Protein AF-A0A3F2V4R9-F1 (afdb_monomer_lite)

Sequence (174 aa):
MATLIHALSNIFRQQTAPSRTPWRADPNPGVFRPMMLSALQESTALVLNVVSRTLLGVLVVVVVAVSLPFAPGIGFYSALSASLALVYIASLTDVRRVRDAIYLVTVAVFVVTVLAFNPLHPVWVGLTLFTHVFMSFSTGLSRTSGSLNELNLWPVLFGIELSVLLFFIDQILV

Foldseek 3Di:
DVVVVVVVVVVVVVVPPPPDDVDPPPPPPVPVVVVVVVVVVVVVVLVCVLVVLLVLLLVVQVVVCVVDPDQDALLVLLVVLLVVLVVLVVQVVFFPDPVLNVLSPVLSVQSCVLCVVPSRDLVSSLVSLVSQLVSLVVCLVVQGTTPCSVVSVSSSSNSNSVNSSVSSCVPPVD

pLDDT: mean 80.7, std 15.8, range [37.5, 95.94]

Structure (mmCIF, N/CA/C/O backbone):
data_AF-A0A3F2V4R9-F1
#
_entry.id   AF-A0A3F2V4R9-F1
#
loop_
_atom_site.group_PDB
_atom_site.id
_atom_site.type_symbol
_atom_site.label_atom_id
_atom_site.label_alt_id
_atom_site.label_comp_id
_atom_site.label_asym_id
_atom_site.label_entity_id
_atom_site.label_seq_id
_atom_site.pdbx_PDB_ins_code
_atom_site.Cartn_x
_atom_site.Cartn_y
_atom_site.Cartn_z
_atom_site.occupancy
_atom_site.B_iso_or_equiv
_atom_site.auth_seq_id
_atom_site.auth_comp_id
_atom_site.auth_asym_id
_atom_site.auth_atom_id
_atom_site.pdbx_PDB_model_num
ATOM 1 N N . MET A 1 1 ? -25.663 22.018 -8.269 1.00 47.06 1 MET A N 1
ATOM 2 C CA . MET A 1 1 ? -24.907 22.592 -7.127 1.00 47.06 1 MET A CA 1
ATOM 3 C C . MET A 1 1 ? -25.793 23.042 -5.962 1.00 47.06 1 MET A C 1
ATOM 5 O O . MET A 1 1 ? -25.430 22.755 -4.830 1.00 47.06 1 MET A O 1
ATOM 9 N N . ALA A 1 2 ? -26.954 23.673 -6.189 1.00 50.03 2 ALA A N 1
ATOM 10 C CA . ALA A 1 2 ? -27.839 24.154 -5.112 1.00 50.03 2 ALA A CA 1
ATOM 11 C C . ALA A 1 2 ? -28.439 23.051 -4.202 1.00 50.03 2 ALA A C 1
ATOM 13 O O . ALA A 1 2 ? -28.702 23.285 -3.027 1.00 50.03 2 ALA A O 1
ATOM 14 N N . THR A 1 3 ? -28.604 21.828 -4.709 1.00 48.41 3 THR A N 1
ATOM 15 C CA . THR A 1 3 ? -29.169 20.685 -3.967 1.00 48.41 3 THR A CA 1
ATOM 16 C C . THR A 1 3 ? -28.207 20.076 -2.943 1.00 48.41 3 THR A C 1
ATOM 18 O O . THR A 1 3 ? -28.642 19.647 -1.878 1.00 48.41 3 THR A O 1
ATOM 21 N N . LEU A 1 4 ? -26.897 20.104 -3.214 1.00 40.81 4 LEU A N 1
ATOM 22 C CA . LEU A 1 4 ? -25.864 19.602 -2.298 1.00 40.81 4 LEU A CA 1
ATOM 23 C C . LEU A 1 4 ? -25.699 20.527 -1.081 1.00 40.81 4 LEU A C 1
ATOM 25 O O . LEU A 1 4 ? -25.558 20.065 0.047 1.00 40.81 4 LEU A O 1
ATOM 29 N N . ILE A 1 5 ? -25.790 21.840 -1.309 1.00 53.56 5 ILE A N 1
ATOM 30 C CA . ILE A 1 5 ? -25.726 22.862 -0.257 1.00 53.56 5 ILE A CA 1
ATOM 31 C C . ILE A 1 5 ? -26.970 22.779 0.637 1.00 53.56 5 ILE A C 1
ATOM 33 O O . ILE A 1 5 ? -26.860 22.868 1.860 1.00 53.56 5 ILE A O 1
ATOM 37 N N . HIS A 1 6 ? -28.146 22.512 0.057 1.00 51.38 6 HIS A N 1
ATOM 38 C CA . HIS A 1 6 ? -29.360 22.288 0.841 1.00 51.38 6 HIS A CA 1
ATOM 39 C C . HIS A 1 6 ? -29.297 21.005 1.676 1.00 51.38 6 HIS A C 1
ATOM 41 O O . HIS A 1 6 ? -29.654 21.048 2.856 1.00 51.38 6 HIS A O 1
ATOM 47 N N . ALA A 1 7 ? -28.792 19.906 1.106 1.00 50.31 7 ALA A N 1
ATOM 48 C CA . ALA A 1 7 ? -28.607 18.642 1.817 1.00 50.31 7 ALA A CA 1
ATOM 49 C C . ALA A 1 7 ? -27.621 18.786 2.988 1.00 50.31 7 ALA A C 1
ATOM 51 O O . ALA A 1 7 ? -27.927 18.367 4.103 1.00 50.31 7 ALA A O 1
ATOM 52 N N . LEU A 1 8 ? -26.492 19.470 2.773 1.00 47.47 8 LEU A N 1
ATOM 53 C CA . LEU A 1 8 ? -25.517 19.765 3.825 1.00 47.47 8 LEU A CA 1
ATOM 54 C C . LEU A 1 8 ? -26.104 20.681 4.907 1.00 47.47 8 LEU A C 1
ATOM 56 O O . LEU A 1 8 ? -25.944 20.393 6.090 1.00 47.47 8 LEU A O 1
ATOM 60 N N . SER A 1 9 ? -26.863 21.722 4.545 1.00 55.00 9 SER A N 1
ATOM 61 C CA . SER A 1 9 ? -27.485 22.597 5.551 1.00 55.00 9 SER A CA 1
ATOM 62 C C . SER A 1 9 ? -28.563 21.887 6.383 1.00 55.00 9 SER A C 1
ATOM 64 O O . SER A 1 9 ? -28.728 22.205 7.559 1.00 55.00 9 SER A O 1
ATOM 66 N N . ASN A 1 10 ? -29.264 20.902 5.810 1.00 56.03 10 ASN A N 1
ATOM 67 C CA . ASN A 1 10 ? -30.241 20.095 6.541 1.00 56.03 10 ASN A CA 1
ATOM 68 C C . ASN A 1 10 ? -29.574 19.097 7.491 1.00 56.03 10 ASN A C 1
ATOM 70 O O . ASN A 1 10 ? -30.065 18.922 8.604 1.00 56.03 10 ASN A O 1
ATOM 74 N N . ILE A 1 11 ? -28.439 18.505 7.107 1.00 53.91 11 ILE A N 1
ATOM 75 C CA . ILE A 1 11 ? -27.651 17.632 7.993 1.00 53.91 11 ILE A CA 1
ATOM 76 C C . ILE A 1 11 ? -27.094 18.443 9.174 1.00 53.91 11 ILE A C 1
ATOM 78 O O . ILE A 1 11 ? -27.226 18.025 10.324 1.00 53.9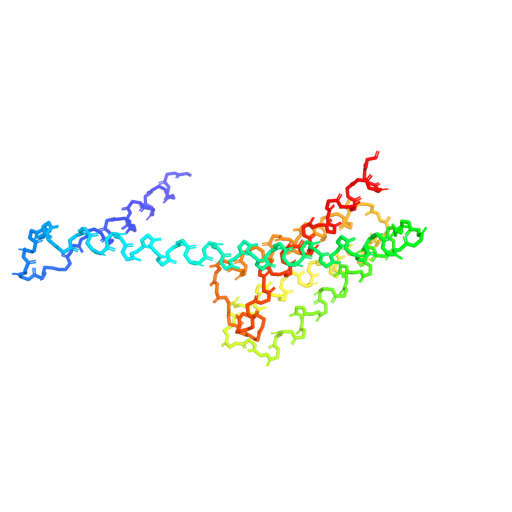1 11 ILE A O 1
ATOM 82 N N . PHE A 1 12 ? -26.579 19.652 8.920 1.00 48.91 12 PHE A N 1
ATOM 83 C CA . PHE A 1 12 ? -26.130 20.555 9.984 1.00 48.91 12 PHE A CA 1
ATOM 84 C C . PHE A 1 12 ? -27.284 21.049 10.871 1.00 48.91 12 PHE A C 1
ATOM 86 O O . PHE A 1 12 ? -27.105 21.161 12.082 1.00 48.91 12 PHE A O 1
ATOM 93 N N . ARG A 1 13 ? -28.490 21.282 10.330 1.00 48.19 13 ARG A N 1
ATOM 94 C CA . ARG A 1 13 ? -29.682 21.617 11.140 1.00 48.19 13 ARG A CA 1
ATOM 95 C C . ARG A 1 13 ? -30.186 20.449 11.978 1.00 48.19 13 ARG A C 1
ATOM 97 O O . ARG A 1 13 ? -30.621 20.668 13.101 1.00 48.19 13 ARG A O 1
ATOM 104 N N . GLN A 1 14 ? -30.123 19.221 11.469 1.00 50.03 14 GLN A N 1
ATOM 105 C CA . GLN A 1 14 ? -30.542 18.039 12.226 1.00 50.03 14 GLN A CA 1
ATOM 106 C C . GLN A 1 14 ? -29.554 17.682 13.341 1.00 50.03 14 GLN A C 1
ATOM 108 O O . GLN A 1 14 ? -29.985 17.218 14.390 1.00 50.03 14 GLN A O 1
ATOM 113 N N . GLN A 1 15 ? -28.258 17.967 13.171 1.00 48.34 15 GLN A N 1
ATOM 114 C CA . GLN A 1 15 ? -27.272 17.845 14.253 1.00 48.34 15 GLN A CA 1
ATOM 115 C C . GLN A 1 15 ? -27.336 18.992 15.278 1.00 48.34 15 GLN A C 1
ATOM 117 O O . GLN A 1 15 ? -26.872 18.824 16.403 1.00 48.34 15 GLN A O 1
ATOM 122 N N . THR A 1 16 ? -27.912 20.146 14.917 1.00 47.06 16 THR A N 1
ATOM 123 C CA . THR A 1 16 ? -28.016 21.334 15.792 1.00 47.06 16 THR A CA 1
ATOM 124 C C . THR A 1 16 ? -29.405 21.578 16.369 1.00 47.06 16 THR A C 1
ATOM 126 O O . THR A 1 16 ? -29.572 22.546 17.103 1.00 47.06 16 THR A O 1
ATOM 129 N N . ALA A 1 17 ? -30.394 20.721 16.104 1.00 37.50 17 ALA A N 1
ATOM 130 C CA . ALA A 1 17 ? -31.634 20.704 16.870 1.00 37.50 17 ALA A CA 1
ATOM 131 C C . ALA A 1 17 ? -31.412 19.816 18.105 1.00 37.50 17 ALA A C 1
ATOM 133 O O . ALA A 1 17 ? -31.479 18.590 17.988 1.00 37.50 17 ALA A O 1
ATOM 134 N N . PRO A 1 18 ? -31.137 20.386 19.294 1.00 44.22 18 PRO A N 1
ATOM 135 C CA . PRO A 1 18 ? -31.050 19.574 20.485 1.00 44.22 18 PRO A CA 1
ATOM 136 C C . PRO A 1 18 ? -32.461 19.065 20.759 1.00 44.22 18 PRO A C 1
ATOM 138 O O . PRO A 1 18 ? -33.391 19.850 20.975 1.00 44.22 18 PRO A O 1
ATOM 141 N N . SER A 1 19 ? -32.636 17.744 20.759 1.00 45.97 19 SER A N 1
ATOM 142 C CA . SER A 1 19 ? -33.728 17.133 21.507 1.00 45.97 19 SER A CA 1
ATOM 143 C C . SER A 1 19 ? -33.701 17.778 22.889 1.00 45.97 19 SER A C 1
ATOM 145 O O . SER A 1 19 ? -32.682 17.668 23.569 1.00 45.97 19 SER A O 1
ATOM 147 N N . ARG A 1 20 ? -34.752 18.529 23.246 1.00 44.97 20 ARG A N 1
ATOM 148 C CA . ARG A 1 20 ? -34.883 19.241 24.523 1.00 44.97 20 ARG A CA 1
ATOM 149 C C . ARG A 1 20 ? -34.547 18.293 25.677 1.00 44.97 20 ARG A C 1
ATOM 151 O O . ARG A 1 20 ? -35.407 17.563 26.155 1.00 44.97 20 ARG A O 1
ATOM 158 N N . THR A 1 21 ? -33.300 18.315 26.124 1.00 52.16 21 THR A N 1
ATOM 159 C CA . THR A 1 21 ? -32.882 17.790 27.414 1.00 52.16 21 THR A CA 1
ATOM 160 C C . THR A 1 21 ? -33.037 18.942 28.411 1.00 52.16 21 THR A C 1
ATOM 162 O O . THR A 1 21 ? -32.620 20.063 28.118 1.00 52.16 21 THR A O 1
ATOM 165 N N . PRO A 1 22 ? -33.668 18.731 29.578 1.00 44.62 22 PRO A N 1
ATOM 166 C CA . PRO A 1 22 ? -33.975 19.803 30.529 1.00 44.62 22 PRO A CA 1
ATOM 167 C C . PRO A 1 22 ? -32.751 20.304 31.317 1.00 44.62 22 PRO A C 1
ATOM 169 O O . PRO A 1 22 ? -32.899 20.948 32.349 1.00 44.62 22 PRO A O 1
ATOM 172 N N . TRP A 1 23 ? -31.536 20.066 30.828 1.00 44.28 23 TRP A N 1
ATOM 173 C CA . TRP A 1 23 ? -30.304 20.480 31.485 1.00 44.28 23 TRP A CA 1
ATOM 174 C C . TRP A 1 23 ? -29.572 21.456 30.579 1.00 44.28 23 TRP A C 1
ATOM 176 O O . TRP A 1 23 ? -28.757 21.078 29.740 1.00 44.28 23 TRP A O 1
ATOM 186 N N . ARG A 1 24 ? -29.882 22.741 30.760 1.00 45.97 24 ARG A N 1
ATOM 187 C CA . ARG A 1 24 ? -29.005 23.834 30.346 1.00 45.97 24 ARG A CA 1
ATOM 188 C C . ARG A 1 24 ? -27.714 23.700 31.156 1.00 45.97 24 ARG A C 1
ATOM 190 O O . ARG A 1 24 ? -27.591 24.260 32.237 1.00 45.97 24 ARG A O 1
ATOM 197 N N . ALA A 1 25 ? -26.794 22.876 30.673 1.00 53.53 25 ALA A N 1
ATOM 198 C CA . ALA A 1 25 ? -25.423 22.891 31.137 1.00 53.53 25 ALA A CA 1
ATOM 199 C C . ALA A 1 25 ? -24.764 24.092 30.462 1.00 53.53 25 ALA A C 1
ATOM 201 O O . ALA A 1 25 ? -24.316 24.003 29.319 1.00 53.53 25 ALA A O 1
ATOM 202 N N . ASP A 1 26 ? -24.734 25.230 31.153 1.00 54.47 26 ASP A N 1
ATOM 203 C CA . ASP A 1 26 ? -23.685 26.206 30.878 1.00 54.47 26 ASP A CA 1
ATOM 204 C C . ASP A 1 26 ? -22.354 25.429 30.935 1.00 54.47 26 ASP A C 1
ATOM 206 O O . ASP A 1 26 ? -22.163 24.649 31.878 1.00 54.47 26 ASP A O 1
ATOM 210 N N . PRO A 1 27 ? -21.473 25.520 29.919 1.00 56.31 27 PRO A N 1
ATOM 211 C CA . PRO A 1 27 ? -20.242 24.745 29.895 1.00 56.31 27 PRO A CA 1
ATOM 212 C C . PRO A 1 27 ? -19.412 25.153 31.107 1.00 56.31 27 PRO A C 1
ATOM 214 O O . PRO A 1 27 ? -18.799 26.216 31.122 1.00 56.31 27 PRO A O 1
ATOM 217 N N . ASN A 1 28 ? -19.444 24.328 32.153 1.00 54.81 28 ASN A N 1
ATOM 218 C CA . ASN A 1 28 ? -18.751 24.616 33.393 1.00 54.81 28 ASN A CA 1
ATOM 219 C C . ASN A 1 28 ? -17.250 24.704 33.057 1.00 54.81 28 ASN A C 1
ATOM 221 O O . ASN A 1 28 ? -16.672 23.697 32.625 1.00 54.81 28 ASN A O 1
ATOM 225 N N . PRO A 1 29 ? -16.599 25.877 33.192 1.00 58.47 29 PRO A N 1
ATOM 226 C CA . PRO A 1 29 ? -15.224 26.076 32.731 1.00 58.47 29 PRO A CA 1
ATOM 227 C C . PRO A 1 29 ? -14.228 25.130 33.422 1.00 58.47 29 PRO A C 1
ATOM 229 O O . PRO A 1 29 ? -13.174 24.829 32.859 1.00 58.47 29 PRO A O 1
ATOM 232 N N . GLY A 1 30 ? -14.590 24.589 34.594 1.00 61.88 30 GLY A N 1
ATOM 233 C CA . GLY A 1 30 ? -13.831 23.551 35.296 1.00 61.88 30 GLY A CA 1
ATOM 234 C C . GLY A 1 30 ? -13.835 22.168 34.625 1.00 61.88 30 GLY A C 1
ATOM 235 O O . GLY A 1 30 ? -12.907 21.400 34.849 1.00 61.88 30 GLY A O 1
ATOM 236 N N . VAL A 1 31 ? -14.824 21.854 33.778 1.00 62.06 31 VAL A N 1
ATOM 237 C CA . VAL A 1 31 ? -14.950 20.564 33.063 1.00 62.06 31 VAL A CA 1
ATOM 238 C C . VAL A 1 31 ? -14.488 20.680 31.609 1.00 62.06 31 VAL A C 1
ATOM 240 O O . VAL A 1 31 ? -13.888 19.752 31.073 1.00 62.06 31 VAL A O 1
ATOM 243 N N . PHE A 1 32 ? -14.685 21.842 30.978 1.00 65.62 32 PHE A N 1
ATOM 244 C CA . PHE A 1 32 ? -14.302 22.067 29.582 1.00 65.62 32 PHE A CA 1
ATOM 245 C C . PHE A 1 32 ? -12.788 21.943 29.357 1.00 65.62 32 PHE A C 1
ATOM 247 O O . PHE A 1 32 ? -12.350 21.256 28.438 1.00 65.62 32 PHE A O 1
ATOM 254 N N . ARG A 1 33 ? -11.970 22.549 30.229 1.00 67.06 33 ARG A N 1
ATOM 255 C CA . ARG A 1 33 ? -10.502 22.501 30.123 1.00 67.06 33 ARG A CA 1
ATOM 256 C C . ARG A 1 33 ? -9.927 21.074 30.215 1.00 67.06 33 ARG A C 1
ATOM 258 O O . ARG A 1 33 ? -9.132 20.732 29.340 1.00 67.06 33 ARG A O 1
ATOM 265 N N . PRO A 1 34 ? -10.303 20.218 31.189 1.00 72.69 34 PRO A N 1
ATOM 266 C CA . PRO A 1 34 ? -9.828 18.833 31.216 1.00 72.69 34 PRO A CA 1
ATOM 267 C C . PRO A 1 34 ? -10.393 17.973 30.072 1.00 72.69 34 PRO A C 1
ATOM 269 O O . PRO A 1 34 ? -9.674 17.112 29.565 1.00 72.69 34 PRO A O 1
ATOM 272 N N . MET A 1 35 ? -11.619 18.224 29.591 1.00 70.81 35 MET A N 1
ATOM 273 C CA . MET A 1 35 ? -12.153 17.554 28.391 1.00 70.81 35 MET A CA 1
ATOM 274 C C . MET A 1 35 ? -11.356 17.908 27.128 1.00 70.81 35 MET A C 1
ATOM 276 O O . MET A 1 35 ? -11.021 17.035 26.335 1.00 70.81 35 MET A O 1
ATOM 280 N N . MET A 1 36 ? -11.002 19.182 26.953 1.00 75.25 36 MET A N 1
ATOM 281 C CA . MET A 1 36 ? -10.225 19.630 25.797 1.00 75.25 36 MET A CA 1
ATOM 282 C C . MET A 1 36 ? -8.792 19.084 25.836 1.00 75.25 36 MET A C 1
ATOM 284 O O . MET A 1 36 ? -8.268 18.650 24.815 1.00 75.25 36 MET A O 1
ATOM 288 N N . LEU A 1 37 ? -8.167 19.061 27.020 1.00 77.25 37 LEU A N 1
ATOM 289 C CA . LEU A 1 37 ? -6.825 18.499 27.201 1.00 77.25 37 LEU A CA 1
ATOM 290 C C . LEU A 1 37 ? -6.794 16.983 26.980 1.00 77.25 37 LEU A C 1
ATOM 292 O O . LEU A 1 37 ? -5.876 16.501 26.325 1.00 77.25 37 LEU A O 1
ATOM 296 N N . SER A 1 38 ? -7.792 16.243 27.465 1.00 76.19 38 SER A N 1
ATOM 297 C CA . SER A 1 38 ? -7.886 14.796 27.225 1.00 76.19 38 SER A CA 1
ATOM 298 C C . SER A 1 38 ? -8.136 14.472 25.750 1.00 76.19 38 SER A C 1
ATOM 300 O O . SER A 1 38 ? -7.444 13.622 25.199 1.00 76.19 38 SER A O 1
ATOM 302 N N . ALA A 1 39 ? -9.018 15.212 25.071 1.00 72.94 39 ALA A N 1
ATOM 303 C CA . ALA A 1 39 ? -9.227 15.066 23.629 1.00 72.94 39 ALA A CA 1
ATOM 304 C C . ALA A 1 39 ? -7.954 15.388 22.818 1.00 72.94 39 ALA A C 1
ATOM 306 O O . ALA A 1 39 ? -7.612 14.677 21.870 1.00 72.94 39 ALA A O 1
ATOM 307 N N . LEU A 1 40 ? -7.205 16.427 23.208 1.00 78.12 40 LEU A N 1
ATOM 308 C CA . LEU A 1 40 ? -5.915 16.752 22.593 1.00 78.12 40 LEU A CA 1
ATOM 309 C C . LEU A 1 40 ? -4.882 15.645 22.827 1.00 78.12 40 LEU A C 1
ATOM 311 O O . LEU A 1 40 ? -4.201 15.246 21.883 1.00 78.12 40 LEU A O 1
ATOM 315 N N . GLN A 1 41 ? -4.787 15.107 24.042 1.00 80.50 41 GLN A N 1
ATOM 316 C CA . GLN A 1 41 ? -3.888 13.994 24.358 1.00 80.50 41 GLN A CA 1
ATOM 317 C C . GLN A 1 41 ? -4.233 12.736 23.554 1.00 80.50 41 GLN A C 1
ATOM 319 O O . GLN A 1 41 ? -3.337 12.117 22.983 1.00 80.50 41 GLN A O 1
ATOM 324 N N . GLU A 1 42 ? -5.517 12.397 23.440 1.00 78.00 42 GLU A N 1
ATOM 325 C CA . GLU A 1 42 ? -5.986 11.249 22.662 1.00 78.00 42 GLU A CA 1
ATOM 326 C C . GLU A 1 42 ? -5.681 11.420 21.167 1.00 78.00 42 GLU A C 1
ATOM 328 O O . GLU A 1 42 ? -5.147 10.513 20.525 1.00 78.00 42 GLU A O 1
ATOM 333 N N . SER A 1 43 ? -5.932 12.614 20.620 1.00 80.12 43 SER A N 1
ATOM 334 C CA . SER A 1 43 ? -5.608 12.918 19.222 1.00 80.12 43 SER A CA 1
ATOM 335 C C . SER A 1 43 ? -4.098 12.884 18.952 1.00 80.12 43 SER A C 1
ATOM 337 O O . SER A 1 43 ? -3.664 12.329 17.944 1.00 80.12 43 SER A O 1
ATOM 339 N N . THR A 1 44 ? -3.281 13.388 19.882 1.00 81.25 44 THR A N 1
ATOM 340 C CA . THR A 1 44 ? -1.815 13.381 19.773 1.00 81.25 44 THR A CA 1
ATOM 341 C C . THR A 1 44 ? -1.269 11.958 19.819 1.00 81.25 44 THR A C 1
ATOM 343 O O . THR A 1 44 ? -0.436 11.593 18.991 1.00 81.25 44 THR A O 1
ATOM 346 N N . ALA A 1 45 ? -1.765 11.126 20.738 1.00 79.06 45 ALA A N 1
ATOM 347 C CA . ALA A 1 45 ? -1.375 9.723 20.832 1.00 79.06 45 ALA A CA 1
ATOM 348 C C . ALA A 1 45 ? -1.726 8.949 19.551 1.00 79.06 45 ALA A C 1
ATOM 350 O O . ALA A 1 45 ? -0.920 8.155 19.063 1.00 79.06 45 ALA A O 1
ATOM 351 N N . LEU A 1 46 ? -2.898 9.222 18.966 1.00 79.88 46 LEU A N 1
ATOM 352 C CA . LEU A 1 46 ? -3.309 8.628 17.697 1.00 79.88 46 LEU A CA 1
ATOM 353 C C . LEU A 1 46 ? -2.376 9.042 16.557 1.00 79.88 46 LEU A C 1
ATOM 355 O O . LEU A 1 46 ? -1.883 8.175 15.836 1.00 79.88 46 LEU A O 1
ATOM 359 N N . VAL A 1 47 ? -2.102 10.341 16.413 1.00 84.25 47 VAL A N 1
ATOM 360 C CA . VAL A 1 47 ? -1.208 10.860 15.367 1.00 84.25 47 VAL A CA 1
ATOM 361 C C . VAL A 1 47 ? 0.189 10.266 15.513 1.00 84.25 47 VAL A C 1
ATOM 363 O O . VAL A 1 47 ? 0.733 9.758 14.537 1.00 84.25 47 VAL A O 1
ATOM 366 N N . LEU A 1 48 ? 0.753 10.248 16.722 1.00 86.38 48 LEU A N 1
ATOM 367 C CA . LEU A 1 48 ? 2.071 9.664 16.977 1.00 86.38 48 LEU A CA 1
ATOM 368 C C . LEU A 1 48 ? 2.120 8.170 16.638 1.00 86.38 48 LEU A C 1
ATOM 370 O O . LEU A 1 48 ? 3.099 7.714 16.049 1.00 86.38 48 LEU A O 1
ATOM 374 N N . ASN A 1 49 ? 1.073 7.404 16.952 1.00 85.06 49 ASN A N 1
ATOM 375 C CA . ASN A 1 49 ? 0.994 5.989 16.582 1.00 85.06 49 ASN A CA 1
ATOM 376 C C . ASN A 1 49 ? 0.932 5.794 15.056 1.00 85.06 49 ASN A C 1
ATOM 378 O O . ASN A 1 49 ? 1.628 4.940 14.513 1.00 85.06 49 ASN A O 1
ATOM 382 N N . VAL A 1 50 ? 0.147 6.607 14.342 1.00 84.88 50 VAL A N 1
ATOM 383 C CA . VAL A 1 50 ? 0.072 6.544 12.872 1.00 84.88 50 VAL A CA 1
ATOM 384 C C . VAL A 1 50 ? 1.411 6.930 12.245 1.00 84.88 50 VAL A C 1
ATOM 386 O O . VAL A 1 50 ? 1.921 6.200 11.395 1.00 84.88 50 VAL A O 1
ATOM 389 N N . VAL A 1 51 ? 2.016 8.033 12.692 1.00 89.06 51 VAL A N 1
ATOM 390 C CA . VAL A 1 51 ? 3.298 8.532 12.175 1.00 89.06 51 VAL A CA 1
ATOM 391 C C . VAL A 1 51 ? 4.418 7.533 12.443 1.00 89.06 51 VAL A C 1
ATOM 393 O O . VAL A 1 51 ? 5.122 7.160 11.512 1.00 89.06 51 VAL A O 1
ATOM 396 N N . SER A 1 52 ? 4.567 7.045 13.677 1.00 90.38 52 SER A N 1
ATOM 397 C CA . SER A 1 52 ? 5.621 6.078 14.016 1.00 90.38 52 SER A CA 1
ATOM 398 C C . SER A 1 52 ? 5.520 4.793 13.191 1.00 90.38 52 SER A C 1
ATOM 400 O O . SER A 1 52 ? 6.525 4.324 12.665 1.00 90.38 52 SER A O 1
ATOM 402 N N . ARG A 1 53 ? 4.313 4.254 12.992 1.00 91.25 53 ARG A N 1
ATOM 403 C CA . ARG A 1 53 ? 4.092 3.068 12.149 1.00 91.25 53 ARG A CA 1
ATOM 404 C C . ARG A 1 53 ? 4.336 3.330 10.667 1.00 91.25 53 ARG A C 1
ATOM 406 O O . ARG A 1 53 ? 4.898 2.477 9.987 1.00 91.25 53 ARG A O 1
ATOM 413 N N . THR A 1 54 ? 3.975 4.514 10.186 1.00 91.19 54 THR A N 1
ATOM 414 C CA . THR A 1 54 ? 4.294 4.938 8.817 1.00 91.19 54 THR A CA 1
ATOM 415 C C . THR A 1 54 ? 5.807 5.002 8.621 1.00 91.19 54 THR A C 1
ATOM 417 O O . THR A 1 54 ? 6.323 4.440 7.660 1.00 91.19 54 THR A O 1
ATOM 420 N N . LEU A 1 55 ? 6.536 5.599 9.570 1.00 93.69 55 LEU A N 1
ATOM 421 C CA . LEU A 1 55 ? 7.998 5.656 9.544 1.00 93.69 55 LEU A CA 1
ATOM 422 C C . LEU A 1 55 ? 8.639 4.265 9.595 1.00 93.69 55 LEU A C 1
ATOM 424 O O . LEU A 1 55 ? 9.631 4.043 8.908 1.00 93.69 55 LEU A O 1
ATOM 428 N N . LEU A 1 56 ? 8.065 3.315 10.343 1.00 93.88 56 LEU A N 1
ATOM 429 C CA . LEU A 1 56 ? 8.509 1.917 10.305 1.00 93.88 56 LEU A CA 1
ATOM 430 C C . LEU A 1 56 ? 8.354 1.315 8.903 1.00 93.88 56 LEU A C 1
ATOM 432 O O . LEU A 1 56 ? 9.275 0.659 8.425 1.00 93.88 56 LEU A O 1
ATOM 436 N N . GLY A 1 57 ? 7.232 1.567 8.226 1.00 91.94 57 GLY A N 1
ATOM 437 C CA . GLY A 1 57 ? 7.022 1.127 6.845 1.00 91.94 57 GLY A CA 1
ATOM 438 C C . GLY A 1 57 ? 8.048 1.713 5.872 1.00 91.94 57 GLY A C 1
ATOM 439 O O . GLY A 1 57 ? 8.662 0.977 5.101 1.00 91.94 57 GLY A O 1
ATOM 440 N N . VAL A 1 58 ? 8.301 3.022 5.967 1.00 93.69 58 VAL A N 1
ATOM 441 C CA . VAL A 1 58 ? 9.333 3.715 5.174 1.00 93.69 58 VAL A CA 1
ATOM 442 C C . VAL A 1 58 ? 10.714 3.108 5.429 1.00 93.69 58 VAL A C 1
ATOM 444 O O . VAL A 1 58 ? 11.445 2.803 4.488 1.00 93.69 58 VAL A O 1
ATOM 447 N N . LEU A 1 59 ? 11.064 2.889 6.700 1.00 94.62 59 LEU A N 1
ATOM 448 C CA . LEU A 1 59 ? 12.355 2.332 7.092 1.00 94.62 59 LEU A CA 1
ATOM 449 C C . LEU A 1 59 ? 12.587 0.948 6.475 1.00 94.62 59 LEU A C 1
ATOM 451 O O . LEU A 1 59 ? 13.681 0.689 5.981 1.00 94.62 59 LEU A O 1
ATOM 455 N N . VAL A 1 60 ? 11.567 0.083 6.450 1.00 93.44 60 VAL A N 1
ATOM 456 C CA . VAL A 1 60 ? 11.656 -1.241 5.812 1.00 93.44 60 VAL A CA 1
ATOM 457 C C . VAL A 1 60 ? 12.032 -1.110 4.337 1.00 93.44 60 VAL A C 1
ATOM 459 O O . VAL A 1 60 ? 12.957 -1.782 3.883 1.00 93.44 60 VAL A O 1
ATOM 462 N N . VAL A 1 61 ? 11.369 -0.220 3.594 1.00 92.44 61 VAL A N 1
ATOM 463 C CA . VAL A 1 61 ? 11.655 -0.028 2.163 1.00 92.44 61 VAL A CA 1
ATOM 464 C C . VAL A 1 61 ? 13.051 0.539 1.948 1.00 92.44 61 VAL A C 1
ATOM 466 O O . VAL A 1 61 ? 13.762 0.053 1.077 1.00 92.44 61 VAL A O 1
ATOM 469 N N . VAL A 1 62 ? 13.475 1.517 2.751 1.00 89.31 62 VAL A N 1
ATOM 470 C CA . V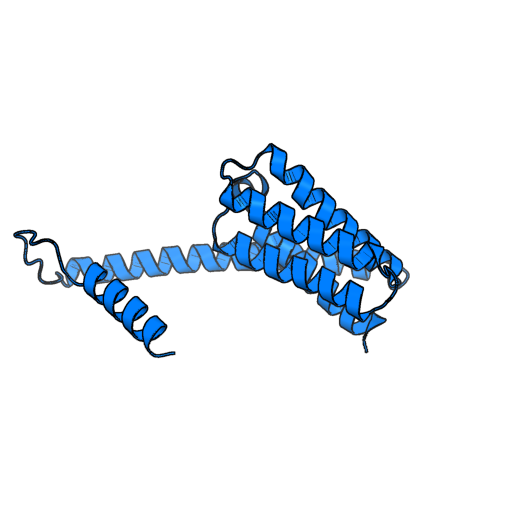AL A 1 62 ? 14.822 2.102 2.649 1.00 89.31 62 VAL A CA 1
ATOM 471 C C . VAL A 1 62 ? 15.899 1.050 2.907 1.00 89.31 62 VAL A C 1
ATOM 473 O O . VAL A 1 62 ? 16.856 0.957 2.142 1.00 89.31 62 VAL A O 1
ATOM 476 N N . VAL A 1 63 ? 15.738 0.222 3.943 1.00 91.38 63 VAL A N 1
ATOM 477 C CA . VAL A 1 63 ? 16.686 -0.859 4.250 1.00 91.38 63 VAL A CA 1
ATOM 478 C C . VAL A 1 63 ? 16.762 -1.859 3.096 1.00 91.38 63 VAL A C 1
ATOM 480 O O . VAL A 1 63 ? 17.860 -2.237 2.688 1.00 91.38 63 VAL A O 1
ATOM 483 N N . VAL A 1 64 ? 15.618 -2.254 2.529 1.00 88.94 64 VAL A N 1
ATOM 484 C CA . VAL A 1 64 ? 15.573 -3.152 1.364 1.00 88.94 64 VAL A CA 1
ATOM 485 C C . VAL A 1 64 ? 16.225 -2.501 0.141 1.00 88.94 64 VAL A C 1
ATOM 487 O O . VAL A 1 64 ? 17.039 -3.142 -0.515 1.00 88.94 64 VAL A O 1
ATOM 490 N N . ALA A 1 65 ? 15.930 -1.230 -0.135 1.00 86.00 65 ALA A N 1
ATOM 491 C CA . ALA A 1 65 ? 16.466 -0.496 -1.278 1.00 86.00 65 ALA A CA 1
ATOM 492 C C . ALA A 1 65 ? 17.994 -0.352 -1.214 1.00 86.00 65 ALA A C 1
ATOM 494 O O . ALA A 1 65 ? 18.666 -0.584 -2.212 1.00 86.00 65 ALA A O 1
ATOM 495 N N . VAL A 1 66 ? 18.553 -0.040 -0.039 1.00 87.00 66 VAL A N 1
ATOM 496 C CA . VAL A 1 66 ? 20.012 0.050 0.168 1.00 87.00 66 VAL A CA 1
ATOM 497 C C . VAL A 1 66 ? 20.689 -1.321 0.077 1.00 87.00 66 VAL A C 1
ATOM 499 O O . VAL A 1 66 ? 21.851 -1.413 -0.307 1.00 87.00 66 VAL A O 1
ATOM 502 N N . SER A 1 67 ? 19.974 -2.395 0.419 1.00 88.88 67 SER A N 1
ATOM 503 C CA . SER A 1 67 ? 20.512 -3.760 0.379 1.00 88.88 67 SER A CA 1
ATOM 504 C C . SER A 1 67 ? 20.510 -4.375 -1.025 1.00 88.88 67 SER A C 1
ATOM 506 O O . SER A 1 67 ? 21.148 -5.407 -1.240 1.00 88.88 67 SER A O 1
ATOM 508 N N . LEU A 1 68 ? 19.782 -3.787 -1.979 1.00 84.06 68 LEU A N 1
ATOM 509 C CA . LEU A 1 68 ? 19.671 -4.311 -3.337 1.00 84.06 68 LEU A CA 1
ATOM 510 C C . LEU A 1 68 ? 20.843 -3.829 -4.210 1.00 84.06 68 LEU A C 1
ATOM 512 O O . LEU A 1 68 ? 21.095 -2.629 -4.292 1.00 84.06 68 LEU A O 1
ATOM 516 N N . PRO A 1 69 ? 21.542 -4.738 -4.918 1.00 81.19 69 PRO A N 1
ATOM 517 C CA . PRO A 1 69 ? 22.693 -4.375 -5.748 1.00 81.19 69 PRO A CA 1
ATOM 518 C C . PRO A 1 69 ? 22.313 -3.643 -7.046 1.00 81.19 69 PRO A C 1
ATOM 520 O O . PRO A 1 69 ? 23.169 -3.008 -7.657 1.00 81.19 69 PRO A O 1
ATOM 523 N N . PHE A 1 70 ? 21.052 -3.731 -7.481 1.00 82.44 70 PHE A N 1
ATOM 524 C CA . PHE A 1 70 ? 20.546 -3.096 -8.698 1.00 82.44 70 PHE A CA 1
ATOM 525 C C . PHE A 1 70 ? 19.165 -2.487 -8.455 1.00 82.44 70 PHE A C 1
ATOM 527 O O . PHE A 1 70 ? 18.366 -3.039 -7.694 1.00 82.44 70 PHE A O 1
ATOM 534 N N . ALA A 1 71 ? 18.876 -1.377 -9.139 1.00 83.56 71 ALA A N 1
ATOM 535 C CA . ALA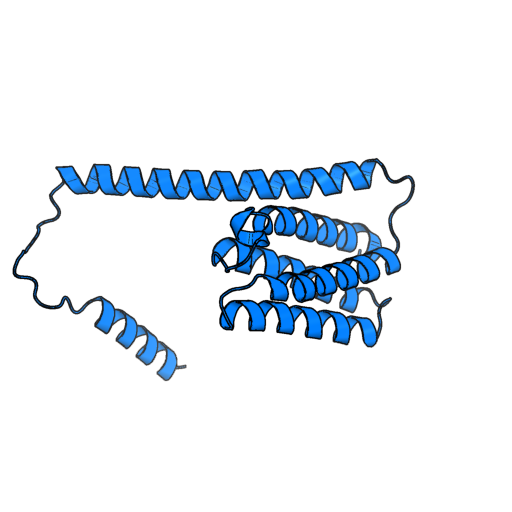 A 1 71 ? 17.558 -0.755 -9.111 1.00 83.56 71 ALA A CA 1
ATOM 536 C C . ALA A 1 71 ? 16.499 -1.696 -9.730 1.00 83.56 71 ALA A C 1
ATOM 538 O O . ALA A 1 71 ? 16.758 -2.287 -10.787 1.00 83.56 71 ALA A O 1
ATOM 539 N N . PRO A 1 72 ? 15.319 -1.865 -9.104 1.00 87.06 72 PRO A N 1
ATOM 540 C CA . PRO A 1 72 ? 14.267 -2.715 -9.646 1.00 87.06 72 PRO A CA 1
ATOM 541 C C . PRO A 1 72 ? 13.719 -2.169 -10.971 1.00 87.06 72 PRO A C 1
ATOM 543 O O . PRO A 1 72 ? 13.429 -0.985 -11.103 1.00 87.06 72 PRO A O 1
ATOM 546 N N . GLY A 1 73 ? 13.519 -3.043 -11.959 1.00 89.44 73 GLY A N 1
ATOM 547 C CA . GLY A 1 73 ? 12.847 -2.669 -13.206 1.00 89.44 73 GLY A CA 1
ATOM 548 C C . GLY A 1 73 ? 11.325 -2.562 -13.050 1.00 89.44 73 GLY A C 1
ATOM 549 O O . GLY A 1 73 ? 10.745 -3.062 -12.088 1.00 89.44 73 GLY A O 1
ATOM 550 N N . ILE A 1 74 ? 10.641 -1.999 -14.051 1.00 91.38 74 ILE A N 1
ATOM 551 C CA . ILE A 1 74 ? 9.173 -1.833 -14.051 1.00 91.38 74 ILE A CA 1
ATOM 552 C C . ILE A 1 74 ? 8.388 -3.128 -13.766 1.00 91.38 74 ILE A C 1
ATOM 554 O O . ILE A 1 74 ? 7.359 -3.089 -13.094 1.00 91.38 74 ILE A O 1
ATOM 558 N N . GLY A 1 75 ? 8.897 -4.281 -14.214 1.00 92.06 75 GLY A N 1
ATOM 559 C CA . GLY A 1 75 ? 8.278 -5.585 -13.959 1.00 92.06 75 GLY A CA 1
ATOM 560 C C . GLY A 1 75 ? 8.221 -5.961 -12.474 1.00 92.06 75 GLY A C 1
ATOM 561 O O . GLY A 1 75 ? 7.295 -6.643 -12.049 1.00 92.06 75 GLY A O 1
ATOM 562 N N . PHE A 1 76 ? 9.172 -5.485 -11.663 1.00 92.19 76 PHE A N 1
ATOM 563 C CA . PHE A 1 76 ? 9.127 -5.670 -10.213 1.00 92.19 76 PHE A CA 1
ATOM 564 C C . PHE A 1 76 ? 7.964 -4.887 -9.598 1.00 92.19 76 PHE A C 1
ATOM 566 O O . PHE A 1 76 ? 7.198 -5.434 -8.810 1.00 92.19 76 PHE A O 1
ATOM 573 N N . TYR A 1 77 ? 7.797 -3.623 -9.991 1.00 93.56 77 TYR A N 1
ATOM 574 C CA . TYR A 1 77 ? 6.743 -2.756 -9.465 1.00 93.56 77 TYR A CA 1
ATOM 575 C C . TYR A 1 77 ? 5.341 -3.236 -9.848 1.00 93.56 77 TYR A C 1
ATOM 577 O O . TYR A 1 77 ? 4.434 -3.210 -9.014 1.00 93.56 77 TYR A O 1
ATOM 585 N N . SER A 1 78 ? 5.160 -3.736 -11.073 1.00 93.25 78 SER A N 1
ATOM 586 C CA . SER A 1 78 ? 3.887 -4.331 -11.484 1.00 93.25 78 SER A CA 1
ATOM 587 C C . SER A 1 78 ? 3.597 -5.640 -10.749 1.00 93.25 78 SER A C 1
ATOM 589 O O . SER A 1 78 ? 2.473 -5.838 -10.287 1.00 93.25 78 SER A O 1
ATOM 591 N N . ALA A 1 79 ? 4.605 -6.495 -10.542 1.00 93.75 79 ALA A N 1
ATOM 592 C CA . ALA A 1 79 ? 4.462 -7.713 -9.744 1.00 93.75 79 ALA A CA 1
ATOM 593 C C . ALA A 1 79 ? 4.145 -7.417 -8.268 1.00 93.75 79 ALA A C 1
ATOM 595 O O . ALA A 1 79 ? 3.299 -8.085 -7.668 1.00 93.75 79 ALA A O 1
ATOM 596 N N . LEU A 1 80 ? 4.778 -6.398 -7.682 1.00 93.38 80 LEU A N 1
ATOM 597 C CA . LEU A 1 80 ? 4.507 -5.952 -6.316 1.00 93.38 80 LEU A CA 1
ATOM 598 C C . LEU A 1 80 ? 3.076 -5.418 -6.186 1.00 93.38 80 LEU A C 1
ATOM 600 O O . LEU A 1 80 ? 2.359 -5.820 -5.272 1.00 93.38 80 LEU A O 1
ATOM 604 N N . SER A 1 81 ? 2.626 -4.590 -7.131 1.00 94.44 81 SER A N 1
ATOM 605 C CA . SER A 1 81 ? 1.247 -4.092 -7.167 1.00 94.44 81 SER A CA 1
ATOM 606 C C . SER A 1 81 ? 0.227 -5.233 -7.314 1.00 94.44 81 SER A C 1
ATOM 608 O O . SER A 1 81 ? -0.749 -5.294 -6.565 1.00 94.44 81 SER A O 1
ATOM 610 N N . ALA A 1 82 ? 0.484 -6.209 -8.190 1.00 93.75 82 ALA A N 1
ATOM 611 C CA . ALA A 1 82 ? -0.361 -7.399 -8.311 1.00 93.75 82 ALA A CA 1
ATOM 612 C C . ALA A 1 82 ? -0.393 -8.227 -7.012 1.00 93.75 82 ALA A C 1
ATOM 614 O O . ALA A 1 82 ? -1.450 -8.700 -6.596 1.00 93.75 82 ALA A O 1
ATOM 615 N N . SER A 1 83 ? 0.747 -8.362 -6.332 1.00 93.56 83 SER A N 1
ATOM 616 C CA . SER A 1 83 ? 0.843 -9.085 -5.059 1.00 93.56 83 SER A CA 1
ATOM 617 C C . SER A 1 83 ? 0.054 -8.389 -3.947 1.00 93.56 83 SER A C 1
ATOM 619 O O . SER A 1 83 ? -0.645 -9.053 -3.185 1.00 93.56 83 SER A O 1
ATOM 621 N N . LEU A 1 84 ? 0.087 -7.054 -3.883 1.00 91.88 84 LEU A N 1
ATOM 622 C CA . LEU A 1 84 ? -0.731 -6.279 -2.943 1.00 91.88 84 LEU A CA 1
ATOM 623 C C . LEU A 1 84 ? -2.231 -6.460 -3.206 1.00 91.88 84 LEU A C 1
ATOM 625 O O . LEU A 1 84 ? -3.003 -6.617 -2.262 1.00 91.88 84 LEU A O 1
ATOM 629 N N . ALA A 1 85 ? -2.653 -6.524 -4.472 1.00 91.31 85 ALA A N 1
ATOM 630 C CA . ALA A 1 85 ? 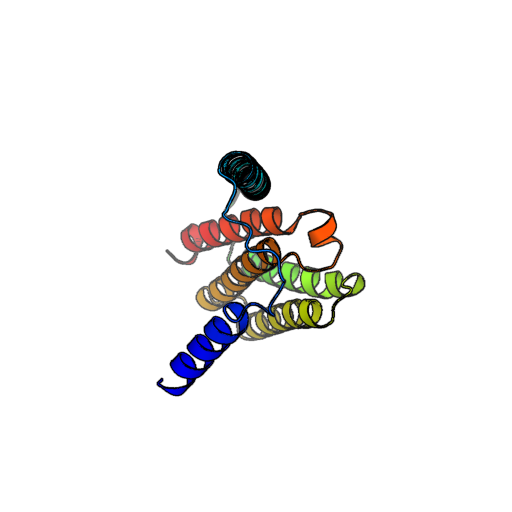-4.043 -6.830 -4.805 1.00 91.31 85 ALA A CA 1
ATOM 631 C C . ALA A 1 85 ? -4.473 -8.213 -4.278 1.00 91.31 85 ALA A C 1
ATOM 633 O O . ALA A 1 85 ? -5.583 -8.357 -3.763 1.00 91.31 85 ALA A O 1
ATOM 634 N N . LEU A 1 86 ? -3.588 -9.216 -4.325 1.00 90.31 86 LEU A N 1
ATOM 635 C CA . LEU A 1 86 ? -3.852 -10.529 -3.726 1.00 90.31 86 LEU A CA 1
ATOM 636 C C . LEU A 1 86 ? -3.946 -10.466 -2.198 1.00 90.31 86 LEU A C 1
ATOM 638 O O . LEU A 1 86 ? -4.800 -11.140 -1.626 1.00 90.31 86 LEU A O 1
ATOM 642 N N . VAL A 1 87 ? -3.136 -9.634 -1.536 1.00 88.56 87 VAL A N 1
ATOM 643 C CA . VAL A 1 87 ? -3.252 -9.401 -0.085 1.00 88.56 87 VAL A CA 1
ATOM 644 C C . VAL A 1 87 ? -4.628 -8.832 0.267 1.00 88.56 87 VAL A C 1
ATOM 646 O O . VAL A 1 87 ? -5.221 -9.256 1.256 1.00 88.56 87 VAL A O 1
ATOM 649 N N . TYR A 1 88 ? -5.179 -7.933 -0.552 1.00 88.62 88 TYR A N 1
ATOM 650 C CA . TYR A 1 88 ? -6.522 -7.383 -0.329 1.00 88.62 88 TYR A CA 1
ATOM 651 C C . TYR A 1 88 ? -7.636 -8.409 -0.528 1.00 88.62 88 TYR A C 1
ATOM 653 O O . TYR A 1 88 ? -8.654 -8.349 0.154 1.00 88.62 88 TYR A O 1
ATOM 661 N N . ILE A 1 89 ? -7.457 -9.357 -1.449 1.00 88.00 89 ILE A N 1
ATOM 662 C CA . ILE A 1 89 ? -8.393 -10.474 -1.616 1.00 88.00 89 ILE A CA 1
ATOM 663 C C . ILE A 1 89 ? -8.271 -11.440 -0.432 1.00 88.00 89 ILE A C 1
ATOM 665 O O . ILE A 1 89 ? -9.281 -11.903 0.094 1.00 88.00 89 ILE A O 1
ATOM 669 N N . ALA A 1 90 ? -7.050 -11.721 0.027 1.00 87.00 90 ALA A N 1
ATOM 670 C CA . ALA A 1 90 ? -6.809 -12.585 1.178 1.00 87.00 90 ALA A CA 1
ATOM 671 C C . ALA A 1 90 ? -7.405 -12.003 2.470 1.00 87.00 90 ALA A C 1
ATOM 673 O O . ALA A 1 90 ? -7.990 -12.742 3.265 1.00 87.00 90 ALA A O 1
ATOM 674 N N . SER A 1 91 ? -7.344 -10.680 2.646 1.00 86.12 91 SER A N 1
ATOM 675 C CA . SER A 1 91 ? -7.954 -9.990 3.787 1.00 86.12 91 SER A CA 1
ATOM 676 C C . SER A 1 91 ? -9.485 -9.933 3.739 1.00 86.12 91 SER A C 1
ATOM 678 O O . SER A 1 91 ? -10.116 -9.388 4.635 1.00 86.12 91 SER A O 1
ATOM 680 N N . LEU A 1 92 ? -10.139 -10.515 2.730 1.00 86.25 92 LEU A N 1
ATOM 681 C CA . LEU A 1 92 ? -11.593 -10.709 2.767 1.00 86.25 92 LEU A CA 1
ATOM 682 C C . LEU A 1 92 ? -12.007 -11.829 3.724 1.00 86.25 92 LEU A C 1
ATOM 684 O O . LEU A 1 92 ? -13.164 -11.876 4.134 1.00 86.25 92 LEU A O 1
ATOM 688 N N . THR A 1 93 ? -11.085 -12.727 4.076 1.00 85.94 93 THR A N 1
ATOM 689 C CA . THR A 1 93 ? -11.374 -13.896 4.923 1.00 85.94 93 THR A CA 1
ATOM 690 C C . THR A 1 93 ? -11.704 -13.530 6.371 1.00 85.94 93 THR A C 1
ATOM 692 O O . THR A 1 93 ? -12.404 -14.274 7.053 1.00 85.94 93 THR A O 1
ATOM 695 N N . ASP A 1 94 ? -11.239 -12.375 6.832 1.00 84.50 94 ASP A N 1
ATOM 696 C CA . ASP A 1 94 ? -11.297 -11.923 8.221 1.00 84.50 94 ASP A CA 1
ATOM 697 C C . ASP A 1 94 ? -12.039 -10.583 8.402 1.00 84.50 94 ASP A C 1
ATOM 699 O O . ASP A 1 94 ? -12.233 -10.108 9.528 1.00 84.50 94 ASP A O 1
ATOM 703 N N . VAL A 1 95 ? -12.510 -9.975 7.310 1.00 84.06 95 VAL A N 1
ATOM 704 C CA . VAL A 1 95 ? -13.315 -8.749 7.345 1.00 84.06 95 VAL A CA 1
ATOM 705 C C . VAL A 1 95 ? -14.734 -9.041 7.826 1.00 84.06 95 VAL A C 1
ATOM 707 O O . VAL A 1 95 ? -15.446 -9.892 7.301 1.00 84.06 95 VAL A O 1
ATOM 710 N N . ARG A 1 96 ? -15.190 -8.266 8.817 1.00 83.81 96 ARG A N 1
ATOM 711 C CA . ARG A 1 96 ? -16.504 -8.460 9.459 1.00 83.81 96 ARG A CA 1
ATOM 712 C C . ARG A 1 96 ? -17.618 -7.608 8.849 1.00 83.81 96 ARG A C 1
ATOM 714 O O . ARG A 1 96 ? -18.789 -7.834 9.142 1.00 83.81 96 ARG A O 1
ATOM 721 N N . ARG A 1 97 ? -17.282 -6.589 8.050 1.00 82.12 97 ARG A N 1
ATOM 722 C CA . ARG A 1 97 ? -18.243 -5.631 7.477 1.00 82.12 97 ARG A CA 1
ATOM 723 C C . ARG A 1 97 ? -18.206 -5.660 5.953 1.00 82.12 97 ARG A C 1
ATOM 725 O O . ARG A 1 97 ? -17.173 -5.387 5.353 1.00 82.12 97 ARG A O 1
ATOM 732 N N . VAL A 1 98 ? -19.372 -5.848 5.331 1.00 83.25 98 VAL A N 1
ATOM 733 C CA . VAL A 1 98 ? -19.531 -5.867 3.861 1.00 83.25 98 VAL A CA 1
ATOM 734 C C . VAL A 1 98 ? -19.009 -4.586 3.202 1.00 83.25 98 VAL A C 1
ATOM 736 O O . VAL A 1 98 ? -18.364 -4.647 2.163 1.00 83.25 98 VAL A O 1
ATOM 739 N N . ARG A 1 99 ? -19.227 -3.422 3.827 1.00 82.06 99 ARG A N 1
ATOM 740 C CA . ARG A 1 99 ? -18.712 -2.131 3.339 1.00 82.06 99 ARG A CA 1
ATOM 741 C C . ARG A 1 99 ? -17.191 -2.141 3.162 1.00 82.06 99 ARG A C 1
ATOM 743 O O . ARG A 1 99 ? -16.695 -1.629 2.165 1.00 82.06 99 ARG A O 1
ATOM 750 N N . ASP A 1 100 ? -16.473 -2.704 4.129 1.00 81.75 100 ASP A N 1
ATOM 751 C CA . ASP A 1 100 ? -15.012 -2.733 4.107 1.00 81.75 100 ASP A CA 1
ATOM 752 C C . ASP A 1 100 ? -14.538 -3.736 3.033 1.00 81.75 100 ASP A C 1
ATOM 754 O O . ASP A 1 100 ? -13.635 -3.429 2.261 1.00 81.75 100 ASP A O 1
ATOM 758 N N . ALA A 1 101 ? -15.235 -4.872 2.889 1.00 83.50 101 ALA A N 1
ATOM 759 C CA . ALA A 1 101 ? -14.974 -5.869 1.848 1.00 83.50 101 ALA A CA 1
ATOM 760 C C . ALA A 1 101 ? -15.164 -5.317 0.422 1.00 83.50 101 ALA A C 1
ATOM 762 O O . ALA A 1 101 ? -14.322 -5.552 -0.441 1.00 83.50 101 ALA A O 1
ATOM 763 N N . ILE A 1 102 ? -16.225 -4.537 0.173 1.00 87.06 102 ILE A N 1
ATOM 764 C CA . ILE A 1 102 ? -16.459 -3.893 -1.133 1.00 87.06 102 ILE A CA 1
ATOM 765 C C . ILE A 1 102 ? -15.273 -3.003 -1.511 1.00 87.06 102 ILE A C 1
ATOM 767 O O . ILE A 1 102 ? -14.839 -3.013 -2.663 1.00 87.06 102 ILE A O 1
ATOM 771 N N . TYR A 1 103 ? -14.732 -2.256 -0.549 1.00 85.88 103 TYR A N 1
ATOM 772 C CA . TYR A 1 103 ? -13.607 -1.358 -0.788 1.00 85.88 103 TYR A CA 1
ATOM 773 C C . TYR A 1 103 ? -12.342 -2.131 -1.195 1.00 85.88 103 TYR A C 1
ATOM 775 O O . TYR A 1 103 ? -11.714 -1.796 -2.198 1.00 85.88 103 TYR A O 1
ATOM 783 N N . LEU A 1 104 ? -12.025 -3.218 -0.478 1.00 87.56 104 LEU A N 1
ATOM 784 C CA . LEU A 1 104 ? -10.896 -4.106 -0.781 1.00 87.56 104 LEU A CA 1
ATOM 785 C C . LEU A 1 104 ? -11.029 -4.768 -2.164 1.00 87.56 104 LEU A C 1
ATOM 787 O O . LEU A 1 104 ? -10.095 -4.724 -2.965 1.00 87.56 104 LEU A O 1
ATOM 791 N N . VAL A 1 105 ? -12.205 -5.333 -2.467 1.00 90.81 105 VAL A N 1
ATOM 792 C CA . VAL A 1 105 ? -12.484 -5.995 -3.754 1.00 90.81 105 VAL A CA 1
ATOM 793 C C . VAL A 1 105 ? -12.380 -5.010 -4.911 1.00 90.81 105 VAL A C 1
ATOM 795 O O . VAL A 1 105 ? -11.774 -5.328 -5.929 1.00 90.81 105 VAL A O 1
ATOM 798 N N . THR A 1 106 ? -12.951 -3.812 -4.768 1.00 91.19 106 THR A N 1
ATOM 799 C CA . THR A 1 106 ? -12.965 -2.812 -5.846 1.00 91.19 106 THR A CA 1
ATOM 800 C C . THR A 1 106 ? -11.546 -2.413 -6.236 1.00 91.19 106 THR A C 1
ATOM 802 O O . THR A 1 106 ? -11.222 -2.388 -7.423 1.00 91.19 106 THR A O 1
ATOM 805 N N . VAL A 1 107 ? -10.679 -2.162 -5.248 1.00 91.56 107 VAL A N 1
ATOM 806 C CA . VAL A 1 107 ? -9.272 -1.837 -5.508 1.00 91.56 107 VAL A CA 1
ATOM 807 C C . VAL A 1 107 ? -8.545 -3.023 -6.141 1.00 91.56 107 VAL A C 1
ATOM 809 O O . VAL A 1 107 ? -7.851 -2.840 -7.139 1.00 91.56 107 VAL A O 1
ATOM 812 N N . ALA A 1 108 ? -8.736 -4.240 -5.625 1.00 92.19 108 ALA A N 1
ATOM 813 C CA . ALA A 1 108 ? -8.088 -5.426 -6.178 1.00 92.19 108 ALA A CA 1
ATOM 814 C C . ALA A 1 108 ? -8.479 -5.674 -7.646 1.00 92.19 108 ALA A C 1
ATOM 816 O O . ALA A 1 108 ? -7.610 -5.879 -8.493 1.00 92.19 108 ALA A O 1
ATOM 817 N N . VAL A 1 109 ? -9.774 -5.588 -7.970 1.00 93.81 109 VAL A N 1
ATOM 818 C CA . VAL A 1 109 ? -10.280 -5.743 -9.343 1.00 93.81 109 VAL A CA 1
ATOM 819 C C . VAL A 1 109 ? -9.732 -4.649 -10.254 1.00 93.81 109 VAL A C 1
ATOM 821 O O . VAL A 1 109 ? -9.297 -4.952 -11.366 1.00 93.81 109 VAL A O 1
ATOM 824 N N . PHE A 1 110 ? -9.711 -3.394 -9.797 1.00 94.88 110 PHE A N 1
ATOM 825 C CA . PHE A 1 110 ? -9.142 -2.284 -10.561 1.00 94.88 110 PHE A CA 1
ATOM 826 C C . PHE A 1 110 ? -7.668 -2.531 -10.904 1.00 94.88 110 PHE A C 1
ATOM 828 O O . PHE A 1 110 ? -7.301 -2.479 -12.077 1.00 94.88 110 PHE A O 1
ATOM 835 N N . VAL A 1 111 ? -6.842 -2.867 -9.908 1.00 94.94 111 VAL A N 1
ATOM 836 C CA . VAL A 1 111 ? -5.403 -3.113 -10.094 1.00 94.94 111 VAL A CA 1
ATOM 837 C C . VAL A 1 111 ? -5.164 -4.262 -11.068 1.00 94.94 111 VAL A C 1
ATOM 839 O O . VAL A 1 111 ? -4.402 -4.107 -12.021 1.00 94.94 111 VAL A O 1
ATOM 842 N N . VAL A 1 112 ? -5.854 -5.392 -10.885 1.00 93.06 112 VAL A N 1
ATOM 843 C CA . VAL A 1 112 ? -5.721 -6.552 -11.780 1.00 93.06 112 VAL A CA 1
ATOM 844 C C . VAL A 1 112 ? -6.137 -6.196 -13.207 1.00 93.06 112 VAL A C 1
ATOM 846 O O . VAL A 1 112 ? -5.440 -6.562 -14.148 1.00 93.06 112 VAL A O 1
ATOM 849 N N . THR A 1 113 ? -7.226 -5.443 -13.382 1.00 93.19 113 THR A N 1
ATOM 850 C CA . THR A 1 113 ? -7.719 -5.047 -14.712 1.00 93.19 113 THR A CA 1
ATOM 851 C C . THR A 1 113 ? -6.740 -4.115 -15.424 1.00 93.19 113 THR A C 1
ATOM 853 O O . THR A 1 113 ? -6.442 -4.312 -16.601 1.00 93.19 113 THR A O 1
ATOM 856 N N . VAL A 1 114 ? -6.205 -3.120 -14.712 1.00 94.00 114 VAL A N 1
ATOM 857 C CA . VAL A 1 114 ? -5.227 -2.174 -15.264 1.00 94.00 114 VAL A CA 1
ATOM 858 C C . VAL A 1 114 ? -3.933 -2.890 -15.657 1.00 94.00 114 VAL A C 1
ATOM 860 O O . VAL A 1 114 ? -3.438 -2.699 -16.768 1.00 94.00 1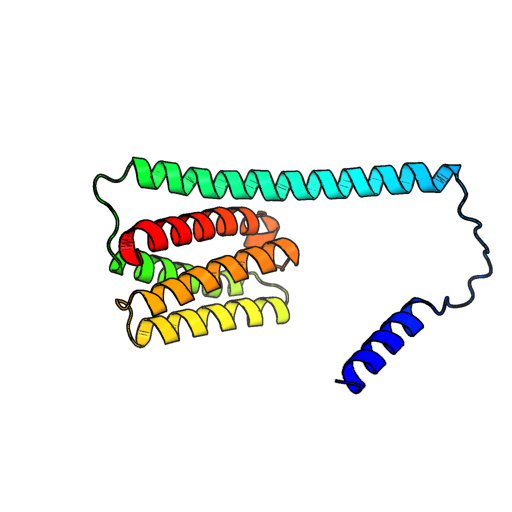14 VAL A O 1
ATOM 863 N N . LEU A 1 115 ? -3.407 -3.755 -14.784 1.00 92.75 115 LEU A N 1
ATOM 864 C CA . LEU A 1 115 ? -2.180 -4.501 -15.065 1.00 92.75 115 LEU A CA 1
ATOM 865 C C . LEU A 1 115 ? -2.371 -5.555 -16.161 1.00 92.75 115 LEU A C 1
ATOM 867 O O . LEU A 1 115 ? -1.445 -5.785 -16.932 1.00 92.75 115 LEU A O 1
ATOM 871 N N . ALA A 1 116 ? -3.554 -6.164 -16.282 1.00 92.38 116 ALA A N 1
ATOM 872 C CA . ALA A 1 116 ? -3.850 -7.110 -17.358 1.00 92.38 116 ALA A CA 1
ATOM 873 C C . ALA A 1 116 ? -3.834 -6.453 -18.748 1.00 92.38 116 ALA A C 1
ATOM 875 O O . ALA A 1 116 ? -3.543 -7.130 -19.733 1.00 92.38 116 ALA A O 1
ATOM 876 N N . PHE A 1 117 ? -4.126 -5.150 -18.841 1.00 92.06 117 PHE A N 1
ATOM 877 C CA . PHE A 1 117 ? -4.108 -4.427 -20.112 1.00 92.06 117 PHE A CA 1
ATOM 878 C C . PHE A 1 117 ? -2.683 -4.170 -20.615 1.00 92.06 117 PHE A C 1
ATOM 880 O O . PHE A 1 117 ? -2.365 -4.475 -21.764 1.00 92.06 117 PHE A O 1
ATOM 887 N N . ASN A 1 118 ? -1.814 -3.611 -19.767 1.00 89.81 118 ASN A N 1
ATOM 888 C CA . ASN A 1 118 ? -0.396 -3.446 -20.084 1.00 89.81 118 ASN A CA 1
ATOM 889 C C . ASN A 1 118 ? 0.456 -3.335 -18.800 1.00 89.81 118 ASN A C 1
ATOM 891 O O . ASN A 1 118 ? 0.612 -2.236 -18.259 1.00 89.81 118 ASN A O 1
ATOM 895 N N . PRO A 1 119 ? 1.058 -4.441 -18.325 1.00 89.25 119 PRO A N 1
ATOM 896 C CA . PRO A 1 119 ? 1.753 -4.482 -17.035 1.00 89.25 119 PRO A CA 1
ATOM 897 C C . PRO A 1 119 ? 3.136 -3.819 -17.055 1.00 89.25 119 PRO A C 1
ATOM 899 O O . PRO A 1 119 ? 3.785 -3.731 -16.014 1.00 89.25 119 PRO A O 1
ATOM 902 N N . LEU A 1 120 ? 3.618 -3.389 -18.225 1.00 92.38 120 LEU A N 1
ATOM 903 C CA . LEU A 1 120 ? 4.948 -2.800 -18.405 1.00 92.38 120 LEU A CA 1
ATOM 904 C C . LEU A 1 120 ? 4.890 -1.337 -18.843 1.00 92.38 120 LEU A C 1
ATOM 906 O O . LEU A 1 120 ? 5.923 -0.750 -19.151 1.00 92.38 120 LEU A O 1
ATOM 910 N N . HIS A 1 121 ? 3.705 -0.732 -18.889 1.00 93.44 121 HIS A N 1
ATOM 911 C CA . HIS A 1 121 ? 3.576 0.666 -19.261 1.00 93.44 121 HIS A CA 1
ATOM 912 C C . HIS A 1 121 ? 3.616 1.556 -18.002 1.00 93.44 121 HIS A C 1
ATOM 914 O O . HIS A 1 121 ? 2.701 1.474 -17.174 1.00 93.44 121 HIS A O 1
ATOM 920 N N . PRO A 1 122 ? 4.619 2.451 -17.863 1.00 92.06 122 PRO A N 1
ATOM 921 C CA . PRO A 1 122 ? 4.920 3.159 -16.614 1.00 92.06 122 PRO A CA 1
ATOM 922 C C . PRO A 1 122 ? 3.734 3.872 -15.971 1.00 92.06 122 PRO A C 1
ATOM 924 O O . PRO A 1 122 ? 3.496 3.736 -14.777 1.00 92.06 122 PRO A O 1
ATOM 927 N N . VAL A 1 123 ? 2.933 4.577 -16.769 1.00 93.75 123 VAL A N 1
ATOM 928 C CA . VAL A 1 123 ? 1.777 5.329 -16.258 1.00 93.75 123 VAL A CA 1
ATOM 929 C C . VAL A 1 123 ? 0.725 4.419 -15.614 1.00 93.75 123 VAL A C 1
ATOM 931 O O . VAL A 1 123 ? 0.164 4.774 -14.581 1.00 93.75 123 VAL A O 1
ATOM 934 N N . TRP A 1 124 ? 0.473 3.235 -16.183 1.00 93.69 124 TRP A N 1
ATOM 935 C CA . TRP A 1 124 ? -0.520 2.304 -15.644 1.00 93.69 124 TRP A CA 1
ATOM 936 C C . TRP A 1 124 ? -0.032 1.679 -14.338 1.00 93.69 124 TRP A C 1
ATOM 938 O O . TRP A 1 124 ? -0.795 1.620 -13.380 1.00 93.69 124 TRP A O 1
ATOM 948 N N . VAL A 1 125 ? 1.249 1.304 -14.264 1.00 94.19 125 VAL A N 1
ATOM 949 C CA . VAL A 1 125 ? 1.869 0.802 -13.025 1.00 94.19 125 VAL A CA 1
ATOM 950 C C . VAL A 1 125 ? 1.894 1.888 -11.943 1.00 94.19 125 VAL A C 1
ATOM 952 O O . VAL A 1 125 ? 1.550 1.630 -10.793 1.00 94.19 125 VAL A O 1
ATOM 955 N N . GLY A 1 126 ? 2.220 3.131 -12.305 1.00 93.50 126 GLY A N 1
ATOM 956 C CA . GLY A 1 126 ? 2.159 4.267 -11.384 1.00 93.50 126 GLY A CA 1
ATOM 957 C C . GLY A 1 126 ? 0.747 4.505 -10.842 1.00 93.50 126 GLY A C 1
ATOM 958 O O . GLY A 1 126 ? 0.574 4.746 -9.649 1.00 93.50 126 GLY A O 1
ATOM 959 N N . LEU A 1 127 ? -0.277 4.370 -11.692 1.00 95.25 127 LEU A N 1
ATOM 960 C CA . LEU A 1 127 ? -1.676 4.499 -11.286 1.00 95.25 127 LEU A CA 1
ATOM 961 C C . LEU A 1 127 ? -2.097 3.400 -10.299 1.00 95.25 127 LEU A C 1
ATOM 963 O O . LEU A 1 127 ? -2.794 3.690 -9.322 1.00 95.25 127 LEU A O 1
ATOM 967 N N . THR A 1 128 ? -1.671 2.151 -10.508 1.00 95.81 128 THR A N 1
ATOM 968 C CA . THR A 1 128 ? -1.993 1.069 -9.567 1.00 95.81 128 THR A CA 1
ATOM 969 C C . THR A 1 128 ? -1.266 1.243 -8.238 1.00 95.81 128 THR A C 1
ATOM 971 O O . THR A 1 128 ? -1.907 1.144 -7.194 1.00 95.81 128 THR A O 1
ATOM 974 N N . LEU A 1 129 ? 0.020 1.616 -8.251 1.00 95.31 129 LEU A N 1
ATOM 975 C CA . LEU A 1 129 ? 0.779 1.966 -7.042 1.00 95.31 129 LEU A CA 1
ATOM 976 C C . LEU A 1 129 ? 0.130 3.117 -6.262 1.00 95.31 129 LEU A C 1
ATOM 978 O O . LEU A 1 129 ? -0.052 3.013 -5.051 1.00 95.31 129 LEU A O 1
ATOM 982 N N . PHE A 1 130 ? -0.296 4.181 -6.945 1.00 95.94 130 PHE A N 1
ATOM 983 C CA . PHE A 1 130 ? -1.030 5.279 -6.314 1.00 95.94 130 PHE A CA 1
ATOM 984 C C . PHE A 1 130 ? -2.342 4.812 -5.670 1.00 95.94 130 PHE A C 1
ATOM 986 O O . PHE A 1 130 ? -2.703 5.266 -4.584 1.00 95.94 130 PHE A O 1
ATOM 993 N N . THR A 1 131 ? -3.048 3.880 -6.311 1.00 95.12 131 THR A N 1
ATOM 994 C CA . THR A 1 131 ? -4.307 3.341 -5.781 1.00 95.12 131 THR A CA 1
ATOM 995 C C . THR A 1 131 ? -4.086 2.594 -4.465 1.00 95.12 131 THR A C 1
ATOM 997 O O . THR A 1 131 ? -4.882 2.760 -3.540 1.00 95.12 131 THR A O 1
ATOM 1000 N N . HIS A 1 132 ? -2.987 1.842 -4.347 1.00 94.31 132 HIS A N 1
ATOM 1001 C CA . HIS A 1 132 ? -2.578 1.210 -3.090 1.00 94.31 132 HIS A CA 1
ATOM 1002 C C . HIS A 1 132 ? -2.344 2.260 -1.991 1.00 94.31 132 HIS A C 1
ATOM 1004 O O . HIS A 1 132 ? -3.010 2.211 -0.958 1.00 94.31 132 HIS A O 1
ATOM 1010 N N . VAL A 1 133 ? -1.534 3.293 -2.267 1.00 94.56 133 VAL A N 1
ATOM 1011 C CA . VAL A 1 133 ? -1.261 4.398 -1.321 1.00 94.56 133 VAL A CA 1
ATOM 1012 C C . VAL A 1 133 ? -2.546 5.075 -0.841 1.00 94.56 133 VAL A C 1
ATOM 1014 O O . VAL A 1 133 ? -2.734 5.320 0.352 1.00 94.56 133 VAL A O 1
ATOM 1017 N N . PHE A 1 134 ? -3.453 5.391 -1.768 1.00 92.12 134 PHE A N 1
ATOM 1018 C CA . PHE A 1 134 ? -4.733 6.004 -1.427 1.00 92.12 134 PHE A CA 1
ATOM 1019 C C . PHE A 1 134 ? -5.573 5.088 -0.532 1.00 92.12 134 PHE A C 1
ATOM 1021 O O . PHE A 1 134 ? -6.173 5.530 0.453 1.00 92.12 134 PHE A O 1
ATOM 1028 N N . MET A 1 135 ? -5.602 3.800 -0.861 1.00 90.81 135 MET A N 1
ATOM 1029 C CA . MET A 1 135 ? -6.336 2.806 -0.106 1.00 90.81 135 MET A CA 1
ATOM 1030 C C . MET A 1 135 ? -5.800 2.685 1.318 1.00 90.81 135 MET A C 1
ATOM 1032 O O . MET A 1 135 ? -6.583 2.883 2.244 1.00 90.81 135 MET A O 1
ATOM 1036 N N . SER A 1 136 ? -4.505 2.430 1.502 1.00 89.50 136 SER A N 1
ATOM 1037 C CA . SER A 1 136 ? -3.885 2.262 2.822 1.00 89.50 136 SER A CA 1
ATOM 1038 C C . SER A 1 136 ? -4.008 3.507 3.701 1.00 89.50 136 SER A C 1
ATOM 1040 O O . SER A 1 136 ? -4.264 3.395 4.903 1.00 89.50 136 SER A O 1
ATOM 1042 N N . PHE A 1 137 ? -3.935 4.699 3.104 1.00 87.06 137 PHE A N 1
ATOM 1043 C CA . PHE A 1 137 ? -4.243 5.951 3.790 1.00 87.06 137 PHE A CA 1
ATOM 1044 C C . PHE A 1 137 ? -5.705 5.998 4.266 1.00 87.06 137 PHE A C 1
ATOM 1046 O O . PHE A 1 137 ? -5.987 6.250 5.441 1.00 87.06 137 PHE A O 1
ATOM 1053 N N . SER A 1 138 ? -6.654 5.723 3.367 1.00 85.00 138 SER A N 1
ATOM 1054 C CA . SER A 1 138 ? -8.089 5.803 3.667 1.00 85.00 138 SER A CA 1
ATOM 1055 C C . SER A 1 138 ? -8.550 4.761 4.697 1.00 85.00 138 SER A C 1
ATOM 1057 O O . SER A 1 138 ? -9.345 5.074 5.591 1.00 85.00 138 SER A O 1
ATOM 1059 N N . THR A 1 139 ? -8.032 3.534 4.635 1.00 82.69 139 THR A N 1
ATOM 1060 C CA . THR A 1 139 ? -8.345 2.452 5.579 1.00 82.69 139 THR A CA 1
ATOM 1061 C C . THR A 1 139 ? -7.673 2.672 6.932 1.00 82.69 139 THR A C 1
ATOM 1063 O O . THR A 1 139 ? -8.305 2.451 7.967 1.00 82.69 139 THR A O 1
ATOM 1066 N N . GLY A 1 140 ? -6.450 3.215 6.940 1.00 75.69 140 GLY A N 1
ATOM 1067 C CA . GLY A 1 140 ? -5.735 3.606 8.156 1.00 75.69 140 GLY A CA 1
ATOM 1068 C C . GLY A 1 140 ? -6.468 4.670 8.980 1.00 75.69 140 GLY A C 1
ATOM 1069 O O . GLY A 1 140 ? -6.439 4.622 10.209 1.00 75.69 140 GLY A O 1
ATOM 1070 N N . LEU A 1 141 ? -7.185 5.592 8.328 1.00 76.44 141 LEU A N 1
ATOM 1071 C CA . LEU A 1 141 ? -7.986 6.614 9.011 1.00 76.44 141 LEU A CA 1
ATOM 1072 C C . LEU A 1 141 ? -9.401 6.143 9.378 1.00 76.44 141 LEU A C 1
ATOM 1074 O O . LEU A 1 141 ? -9.938 6.546 10.410 1.00 76.44 141 LEU A O 1
ATOM 1078 N N . SER A 1 142 ? -10.019 5.292 8.556 1.00 73.50 142 SER A N 1
ATOM 1079 C CA . SER A 1 142 ? -11.424 4.884 8.724 1.00 73.50 142 SER A CA 1
ATOM 1080 C C . SER A 1 142 ? -11.652 3.708 9.686 1.00 73.50 142 SER A C 1
ATOM 1082 O O . SER A 1 142 ? -12.809 3.355 9.934 1.00 73.50 142 SER A O 1
ATOM 1084 N N . ARG A 1 143 ? -10.582 3.138 10.270 1.00 67.06 143 ARG A N 1
ATOM 1085 C CA . ARG A 1 143 ? -10.616 2.003 11.219 1.00 67.06 143 ARG A CA 1
ATOM 1086 C C . ARG A 1 143 ? -11.474 0.843 10.689 1.00 67.06 143 ARG A C 1
ATOM 1088 O O . ARG A 1 143 ? -12.483 0.463 11.293 1.00 67.06 143 ARG A O 1
ATOM 1095 N N . THR A 1 144 ? -11.108 0.318 9.521 1.00 73.50 144 THR A N 1
ATOM 1096 C CA . THR A 1 144 ? -11.785 -0.829 8.886 1.00 73.50 144 THR A CA 1
ATOM 1097 C C . THR A 1 144 ? -11.717 -2.088 9.752 1.00 73.50 144 THR A C 1
ATOM 1099 O O . THR A 1 144 ? -10.803 -2.247 10.545 1.00 73.50 144 THR A O 1
ATOM 1102 N N . SER A 1 145 ? -12.659 -3.015 9.610 1.00 67.44 145 SER A N 1
ATOM 1103 C CA . SER A 1 145 ? -12.597 -4.321 10.286 1.00 67.44 145 SER A CA 1
ATOM 1104 C C . SER A 1 145 ? -11.562 -5.267 9.651 1.00 67.44 145 SER A C 1
ATOM 1106 O O . SER A 1 145 ? -11.246 -5.116 8.475 1.00 67.44 145 SER A O 1
ATOM 1108 N N . GLY A 1 146 ? -11.045 -6.231 10.425 1.00 74.31 146 GLY A N 1
ATOM 1109 C CA . GLY A 1 146 ? -10.086 -7.250 9.965 1.00 74.31 146 GLY A CA 1
ATOM 1110 C C . GLY A 1 146 ? -8.717 -7.176 10.652 1.00 74.31 146 GLY A C 1
ATOM 1111 O O . GLY A 1 146 ? -8.371 -6.174 11.285 1.00 74.31 146 GLY A O 1
ATOM 1112 N N . SER A 1 147 ? -7.925 -8.236 10.505 1.00 75.44 147 SER A N 1
ATOM 1113 C CA . SER A 1 147 ? -6.611 -8.432 11.135 1.00 75.44 147 SER A CA 1
ATOM 1114 C C . SER A 1 147 ? -5.616 -7.325 10.798 1.00 75.44 147 SER A C 1
ATOM 1116 O O . SER A 1 147 ? -4.865 -6.893 11.668 1.00 75.44 147 SER A O 1
ATOM 1118 N N . LEU A 1 148 ? -5.656 -6.780 9.577 1.00 74.88 148 LEU A N 1
ATOM 1119 C CA . LEU A 1 148 ? -4.810 -5.651 9.170 1.00 74.88 148 LEU A CA 1
ATOM 1120 C C . LEU A 1 148 ? -5.054 -4.400 10.024 1.00 74.88 148 LEU A C 1
ATOM 1122 O O . LEU A 1 148 ? -4.123 -3.642 10.295 1.00 74.88 148 LEU A O 1
ATOM 1126 N N . ASN A 1 149 ? -6.287 -4.185 10.480 1.00 79.44 149 ASN A N 1
ATOM 1127 C CA . ASN A 1 149 ? -6.601 -3.097 11.397 1.00 79.44 149 ASN A CA 1
ATOM 1128 C C . ASN A 1 149 ? -6.362 -3.490 12.859 1.00 79.44 149 ASN A C 1
ATOM 1130 O O . ASN A 1 149 ? -5.829 -2.683 13.613 1.00 79.44 149 ASN A O 1
ATOM 1134 N N . GLU A 1 150 ? -6.688 -4.723 13.257 1.00 78.56 150 GLU A N 1
ATOM 1135 C CA . GLU A 1 150 ? -6.428 -5.220 14.619 1.00 78.56 150 GLU A CA 1
ATOM 1136 C C . GLU A 1 150 ? -4.926 -5.187 14.962 1.00 78.56 150 GLU A C 1
ATOM 1138 O O . GLU A 1 150 ? -4.541 -4.803 16.065 1.00 78.56 150 GLU A O 1
ATOM 1143 N N . LEU A 1 151 ? -4.065 -5.481 13.985 1.00 79.56 151 LEU A N 1
ATOM 1144 C CA . LEU A 1 151 ? -2.607 -5.390 14.094 1.00 79.56 151 LEU A CA 1
ATOM 1145 C C . LEU A 1 151 ? -2.061 -3.982 13.793 1.00 79.56 151 LEU A C 1
ATOM 1147 O O . LEU A 1 151 ? -0.854 -3.746 13.922 1.00 79.56 151 LEU A O 1
ATOM 1151 N N . ASN A 1 152 ? -2.927 -3.026 13.428 1.00 82.38 152 ASN A N 1
ATOM 1152 C CA . ASN A 1 152 ? -2.569 -1.662 13.025 1.00 82.38 152 ASN A CA 1
ATOM 1153 C C . ASN A 1 152 ? -1.494 -1.643 11.911 1.00 82.38 152 ASN A C 1
ATOM 1155 O O . ASN A 1 152 ? -0.518 -0.890 11.972 1.00 82.38 152 ASN A O 1
ATOM 1159 N N . LEU A 1 153 ? -1.645 -2.505 10.906 1.00 86.56 153 LEU A N 1
ATOM 1160 C CA . LEU A 1 153 ? -0.722 -2.634 9.776 1.00 86.56 153 LEU A CA 1
ATOM 1161 C C . LEU A 1 153 ? -1.008 -1.629 8.658 1.00 86.56 153 LEU A C 1
ATOM 1163 O O . LEU A 1 153 ? -0.100 -1.321 7.897 1.00 86.56 153 LEU A O 1
ATOM 1167 N N . TRP A 1 154 ? -2.214 -1.059 8.582 1.00 89.75 154 TRP A N 1
ATOM 1168 C CA . TRP A 1 154 ? -2.560 -0.070 7.551 1.00 89.75 154 TRP A CA 1
ATOM 1169 C C . TRP A 1 154 ? -1.613 1.139 7.483 1.00 89.75 154 TRP A C 1
ATOM 1171 O O . TRP A 1 154 ? -1.142 1.434 6.387 1.00 89.75 154 TRP A O 1
ATOM 1181 N N . PRO A 1 155 ? -1.240 1.796 8.601 1.00 89.69 155 PRO A N 1
ATOM 1182 C CA . PRO A 1 155 ? -0.245 2.870 8.556 1.00 89.69 155 PRO A CA 1
ATOM 1183 C C . PRO A 1 155 ? 1.145 2.392 8.108 1.00 89.69 155 PRO A C 1
ATOM 1185 O O . PRO A 1 155 ? 1.873 3.140 7.466 1.00 89.69 155 PRO A O 1
ATOM 1188 N N . VAL A 1 156 ? 1.517 1.143 8.417 1.00 92.12 156 VAL A N 1
ATOM 1189 C CA . VAL A 1 156 ? 2.794 0.557 7.972 1.00 92.12 156 VAL A CA 1
ATOM 1190 C C . VAL A 1 156 ? 2.769 0.331 6.460 1.00 92.12 156 VAL A C 1
ATOM 1192 O O . VAL A 1 156 ? 3.696 0.745 5.769 1.00 92.12 156 VAL A O 1
ATOM 1195 N N . LEU A 1 157 ? 1.690 -0.267 5.942 1.00 91.62 157 LEU A N 1
ATOM 1196 C CA . LEU A 1 157 ? 1.471 -0.466 4.507 1.00 91.62 157 LEU A CA 1
ATOM 1197 C C . LEU A 1 157 ? 1.473 0.864 3.756 1.00 91.62 157 LEU A C 1
ATOM 1199 O O . LEU A 1 157 ? 2.133 0.965 2.731 1.00 91.62 157 LEU A O 1
ATOM 1203 N N . PHE A 1 158 ? 0.840 1.898 4.313 1.00 93.44 158 PHE A N 1
ATOM 1204 C CA . PHE A 1 158 ? 0.884 3.246 3.752 1.00 93.44 158 PHE A CA 1
ATOM 1205 C C . PHE A 1 158 ? 2.317 3.770 3.612 1.00 93.44 158 PHE A C 1
ATOM 1207 O O . PHE A 1 158 ? 2.688 4.254 2.546 1.00 93.44 158 PHE A O 1
ATOM 1214 N N . GLY A 1 159 ? 3.147 3.624 4.651 1.00 92.50 159 GLY A N 1
ATOM 1215 C CA . GLY A 1 159 ? 4.561 3.999 4.582 1.00 92.50 159 GLY A CA 1
ATOM 1216 C C . GLY A 1 159 ? 5.330 3.234 3.501 1.00 92.50 159 GLY A C 1
ATOM 1217 O O . GLY A 1 159 ? 6.073 3.843 2.735 1.00 92.50 159 GLY A O 1
ATOM 1218 N N . ILE A 1 160 ? 5.111 1.919 3.403 1.00 94.12 160 ILE A N 1
ATOM 1219 C CA . ILE A 1 160 ? 5.745 1.062 2.389 1.00 94.12 160 ILE A CA 1
ATOM 1220 C C . ILE A 1 160 ? 5.332 1.496 0.980 1.00 94.12 160 ILE A C 1
ATOM 1222 O O . ILE A 1 160 ? 6.183 1.782 0.142 1.00 94.12 160 ILE A O 1
ATOM 1226 N N . GLU A 1 161 ? 4.029 1.558 0.718 1.00 95.19 161 GLU A N 1
ATOM 1227 C CA . GLU A 1 161 ? 3.467 1.859 -0.598 1.00 95.19 161 GLU A CA 1
ATOM 1228 C C . GLU A 1 161 ? 3.842 3.276 -1.052 1.00 95.19 161 GLU A C 1
ATOM 1230 O O . GLU A 1 161 ? 4.182 3.474 -2.219 1.00 95.19 161 GLU A O 1
ATOM 1235 N N . LEU A 1 162 ? 3.858 4.252 -0.134 1.00 95.56 162 LEU A N 1
ATOM 1236 C CA . LEU A 1 162 ? 4.275 5.623 -0.430 1.00 95.56 162 LEU A CA 1
ATOM 1237 C C . LEU A 1 162 ? 5.749 5.677 -0.837 1.00 95.56 162 LEU A C 1
ATOM 1239 O O . LEU A 1 162 ? 6.082 6.285 -1.852 1.00 95.56 162 LEU A O 1
ATOM 1243 N N . SER A 1 163 ? 6.635 5.025 -0.079 1.00 94.81 163 SER A N 1
ATOM 1244 C CA . SER A 1 163 ? 8.054 4.955 -0.433 1.00 94.81 163 SER A CA 1
ATOM 1245 C C . SER A 1 163 ? 8.268 4.249 -1.766 1.00 94.81 163 SER A C 1
ATOM 1247 O O . SER A 1 163 ? 9.014 4.751 -2.600 1.00 94.81 163 SER A O 1
ATOM 1249 N N . VAL A 1 164 ? 7.589 3.123 -2.001 1.00 94.50 164 VAL A N 1
ATOM 1250 C CA . VAL A 1 164 ? 7.666 2.385 -3.270 1.00 94.50 164 VAL A CA 1
ATOM 1251 C C . VAL A 1 164 ? 7.221 3.256 -4.445 1.00 94.50 164 VAL A C 1
ATOM 1253 O O . VAL A 1 164 ? 7.896 3.260 -5.472 1.00 94.50 164 VAL A O 1
A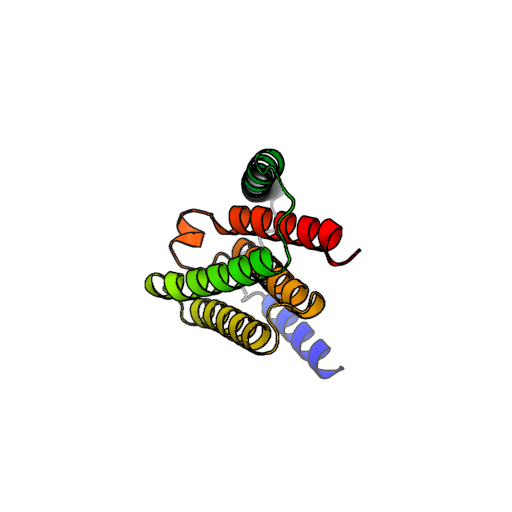TOM 1256 N N . LEU A 1 165 ? 6.134 4.022 -4.300 1.00 94.94 165 LEU A N 1
ATOM 1257 C CA . LEU A 1 165 ? 5.674 4.952 -5.332 1.00 94.94 165 LEU A CA 1
ATOM 1258 C C . LEU A 1 165 ? 6.703 6.057 -5.604 1.00 94.94 165 LEU A C 1
ATOM 1260 O O . LEU A 1 165 ? 6.961 6.367 -6.764 1.00 94.94 165 LEU A O 1
ATOM 1264 N N . LEU A 1 166 ? 7.310 6.633 -4.563 1.00 94.19 166 LEU A N 1
ATOM 1265 C CA . LEU A 1 166 ? 8.346 7.658 -4.724 1.00 94.19 166 LEU A CA 1
ATOM 1266 C C . LEU A 1 166 ? 9.582 7.108 -5.447 1.00 94.19 166 LEU A C 1
ATOM 1268 O O . LEU A 1 166 ? 10.057 7.743 -6.385 1.00 94.19 166 LEU A O 1
ATOM 1272 N N . PHE A 1 167 ? 10.052 5.912 -5.076 1.00 91.50 167 PHE A N 1
ATOM 1273 C CA . PHE A 1 167 ? 11.145 5.239 -5.785 1.00 91.50 167 PHE A CA 1
ATOM 1274 C C . PHE A 1 167 ? 10.783 4.930 -7.240 1.00 91.50 167 PHE A C 1
ATOM 1276 O O . PHE A 1 167 ? 11.606 5.125 -8.127 1.00 91.50 167 PHE A O 1
ATOM 1283 N N . PHE A 1 168 ? 9.555 4.476 -7.503 1.00 93.44 168 PHE A N 1
ATOM 1284 C CA . PHE A 1 168 ? 9.088 4.221 -8.864 1.00 93.44 168 PHE A CA 1
ATOM 1285 C C . PHE A 1 168 ? 9.104 5.490 -9.726 1.00 93.44 168 PHE A C 1
ATOM 1287 O O . PHE A 1 168 ? 9.556 5.449 -10.869 1.00 93.44 168 PHE A O 1
ATOM 1294 N N . ILE A 1 169 ? 8.622 6.613 -9.183 1.00 93.12 169 ILE A N 1
ATOM 1295 C CA . ILE A 1 169 ? 8.625 7.900 -9.887 1.00 93.12 169 ILE A CA 1
ATOM 1296 C C . ILE A 1 169 ? 10.060 8.305 -10.229 1.00 93.12 169 ILE A C 1
ATOM 1298 O O . ILE A 1 169 ? 10.332 8.591 -11.390 1.00 93.12 169 ILE A O 1
ATOM 1302 N N . ASP A 1 170 ? 10.960 8.268 -9.246 1.00 91.56 170 ASP A N 1
ATOM 1303 C CA . ASP A 1 170 ? 12.368 8.653 -9.399 1.00 91.56 170 ASP A CA 1
ATOM 1304 C C . ASP A 1 170 ? 13.126 7.785 -10.419 1.00 91.56 170 ASP A C 1
ATOM 1306 O O . ASP A 1 170 ? 13.932 8.297 -11.186 1.00 91.56 170 ASP A O 1
ATOM 1310 N N . GLN A 1 171 ? 12.855 6.476 -10.459 1.00 88.12 171 GLN A N 1
ATOM 1311 C CA . GLN A 1 171 ? 13.645 5.527 -11.253 1.00 88.12 171 GLN A CA 1
ATOM 1312 C C . GLN A 1 171 ? 13.081 5.216 -12.644 1.00 88.12 171 GLN A C 1
ATOM 1314 O O . GLN A 1 171 ? 13.825 4.745 -13.503 1.00 88.12 171 GLN A O 1
ATOM 1319 N N . ILE A 1 172 ? 11.771 5.379 -12.853 1.00 89.56 172 ILE A N 1
ATOM 1320 C CA . ILE A 1 172 ? 11.089 4.913 -14.074 1.00 89.56 172 ILE A CA 1
ATOM 1321 C C . ILE A 1 172 ? 10.352 6.040 -14.802 1.00 89.56 172 ILE A C 1
ATOM 1323 O O . ILE A 1 172 ? 10.209 5.974 -16.024 1.00 89.56 172 ILE A O 1
ATOM 1327 N N . LEU A 1 173 ? 9.806 7.019 -14.074 1.00 82.19 173 LEU A N 1
ATOM 1328 C CA . LEU A 1 173 ? 8.917 8.033 -14.650 1.00 82.19 173 LEU A CA 1
ATOM 1329 C C . LEU A 1 173 ? 9.635 9.349 -14.993 1.00 82.19 173 LEU A C 1
ATOM 1331 O O . LEU A 1 173 ? 9.152 10.073 -15.866 1.00 82.19 173 LEU A O 1
ATOM 1335 N N . VAL A 1 174 ? 10.726 9.658 -14.287 1.00 73.31 174 VAL A N 1
ATOM 1336 C CA . VAL A 1 174 ? 11.628 10.800 -14.526 1.00 73.31 174 VAL A CA 1
ATOM 1337 C C . VAL A 1 174 ? 12.722 10.398 -15.509 1.00 73.31 174 VAL A C 1
ATOM 1339 O O . VAL A 1 174 ? 12.985 11.206 -16.428 1.00 73.31 174 VAL A O 1
#

Radius of gyration: 21.64 Å; chains: 1; bounding box: 58×40×55 Å

Secondary structure (DSSP, 8-state):
-HHHHHHHHHHHHHHHS----S------HHHHHHHHHHHHHHHHHHHHHHHHHHHHHHHHHHHHHHH-SSPPPHHHHHHHHHHHHHHHHHTTSS---HHHHHHHHHHHHHHHHHHHH-TT-HHHHHHHHHHHHHHHHHHHHHT-SSHHHHTT-HHHHHHHHHHHHHHHIIIII-